Protein AF-A0A7J4LTS8-F1 (afdb_monomer_lite)

Sequence (74 aa):
MENSYKGHDIEMMFTKIIGKLERIEEKLDETSYPPEETLKPDFVERIKTAEKEILKGSCVAFDSMDDFLKSVEK

Foldseek 3Di:
DPPVVVVVVVVVVVVVVVVVVVVVVVVVVCVVDPDPVPDDPVVVVVVVVVVVCVVVVNDDDDPDPVSVVVVVPD

pLDDT: mean 81.56, std 12.27, range [49.16, 95.81]

Radius of gyration: 25.33 Å; chains: 1; bounding box: 52×28×64 Å

Secondary structure (DSSP, 8-state):
--HHHHHHHHHHHHHHHHHHHHHHHHHHHHHHS--GGGS-HHHHHHHHHHHHHHHTT-----SSHHHHHHHH--

Structure (mmCIF, N/CA/C/O backbone):
data_AF-A0A7J4LTS8-F1
#
_entry.id   AF-A0A7J4LTS8-F1
#
loop_
_atom_site.group_PDB
_atom_site.id
_atom_site.type_symbol
_atom_site.label_atom_id
_atom_site.label_alt_id
_atom_site.label_comp_id
_atom_site.label_asym_id
_atom_site.label_entity_id
_atom_site.label_seq_id
_atom_site.pdbx_PDB_ins_code
_atom_site.Cartn_x
_atom_site.Cartn_y
_atom_site.Cartn_z
_atom_site.occupancy
_atom_site.B_iso_or_equiv
_atom_site.auth_seq_id
_atom_site.auth_comp_id
_atom_site.auth_asym_id
_atom_site.auth_atom_id
_atom_site.pdbx_PDB_model_num
ATOM 1 N N . MET A 1 1 ? 39.807 11.077 -38.356 1.00 49.16 1 MET A N 1
ATOM 2 C CA . MET A 1 1 ? 38.396 11.362 -38.005 1.00 49.16 1 MET A CA 1
ATOM 3 C C . MET A 1 1 ? 37.596 10.091 -37.665 1.00 49.16 1 MET A C 1
ATOM 5 O O . MET A 1 1 ? 36.382 10.157 -37.612 1.00 49.16 1 MET A O 1
ATOM 9 N N . GLU A 1 2 ? 38.233 8.950 -37.369 1.00 50.41 2 GLU A N 1
ATOM 10 C CA . GLU A 1 2 ? 37.539 7.672 -37.090 1.00 50.41 2 GLU A CA 1
ATOM 11 C C . GLU A 1 2 ? 37.157 7.460 -35.611 1.00 50.41 2 GLU A C 1
ATOM 13 O O . GLU A 1 2 ? 36.178 6.781 -35.317 1.00 50.41 2 GLU A O 1
ATOM 18 N N . ASN A 1 3 ? 37.875 8.076 -34.664 1.00 55.03 3 ASN A N 1
ATOM 19 C CA . ASN A 1 3 ? 37.644 7.852 -33.227 1.00 55.03 3 ASN A CA 1
ATOM 20 C C . ASN A 1 3 ? 36.352 8.485 -32.679 1.00 55.03 3 ASN A C 1
ATOM 22 O O . ASN A 1 3 ? 35.839 8.016 -31.669 1.00 55.03 3 ASN A O 1
ATOM 26 N N . SER A 1 4 ? 35.802 9.508 -33.342 1.00 54.06 4 SER A N 1
ATOM 27 C CA . SER A 1 4 ? 34.564 10.174 -32.902 1.00 54.06 4 SER A CA 1
ATOM 28 C C . SER A 1 4 ? 33.315 9.315 -33.128 1.00 54.06 4 SER A C 1
ATOM 30 O O . SER A 1 4 ? 32.346 9.445 -32.389 1.00 54.06 4 SER A O 1
ATOM 32 N N . TYR A 1 5 ? 33.333 8.427 -34.127 1.00 55.53 5 TYR A N 1
ATOM 33 C CA . TYR A 1 5 ? 32.177 7.600 -34.486 1.00 55.53 5 TYR A CA 1
ATOM 34 C C . TYR A 1 5 ? 32.009 6.395 -33.551 1.00 55.53 5 TYR A C 1
ATOM 36 O O . TYR A 1 5 ? 30.887 5.984 -33.278 1.00 55.53 5 TYR A O 1
ATOM 44 N N . LYS A 1 6 ? 33.112 5.872 -32.995 1.00 60.28 6 LYS A N 1
ATOM 45 C CA . LYS A 1 6 ? 33.077 4.772 -32.016 1.00 60.28 6 LYS A CA 1
ATOM 46 C C . LYS A 1 6 ? 32.502 5.198 -30.663 1.00 60.28 6 LYS A C 1
ATOM 48 O O . LYS A 1 6 ? 31.787 4.418 -30.049 1.00 60.28 6 LYS A O 1
ATOM 53 N N . GLY A 1 7 ? 32.796 6.421 -30.211 1.00 63.75 7 GLY A N 1
ATOM 54 C CA . GLY A 1 7 ? 32.235 6.958 -28.964 1.00 63.75 7 GLY A CA 1
ATOM 55 C C . GLY A 1 7 ? 30.716 7.123 -29.039 1.00 63.75 7 GLY A C 1
ATOM 56 O O . GLY A 1 7 ? 30.005 6.677 -28.147 1.00 63.75 7 GLY A O 1
ATOM 57 N N . HIS A 1 8 ? 30.222 7.652 -30.161 1.00 66.44 8 HIS A N 1
ATOM 58 C CA . HIS A 1 8 ? 28.792 7.856 -30.394 1.00 66.44 8 HIS A CA 1
ATOM 59 C C . HIS A 1 8 ? 28.001 6.534 -30.474 1.00 66.44 8 HIS A C 1
ATOM 61 O O . HIS A 1 8 ? 26.850 6.462 -30.043 1.00 66.44 8 HIS A O 1
ATOM 67 N N . ASP A 1 9 ? 28.600 5.472 -31.019 1.00 81.25 9 ASP A N 1
ATOM 68 C CA . ASP A 1 9 ? 27.955 4.155 -31.116 1.00 81.25 9 ASP A CA 1
ATOM 69 C C . ASP A 1 9 ? 27.862 3.465 -29.741 1.00 81.25 9 ASP A C 1
ATOM 71 O O . ASP A 1 9 ? 26.850 2.854 -29.392 1.00 81.25 9 ASP A O 1
ATOM 75 N N . ILE A 1 10 ? 28.889 3.653 -28.904 1.00 85.06 10 ILE A N 1
ATOM 76 C CA . ILE A 1 10 ? 28.914 3.175 -27.516 1.00 85.06 10 ILE A CA 1
ATOM 77 C C . ILE A 1 10 ? 27.886 3.923 -26.656 1.00 85.06 10 ILE A C 1
ATOM 79 O O . ILE A 1 10 ? 27.139 3.292 -25.910 1.00 85.06 10 ILE A O 1
ATOM 83 N N . GLU A 1 11 ? 27.801 5.249 -26.778 1.00 85.56 11 GLU A N 1
ATOM 84 C CA . GLU A 1 11 ? 26.803 6.055 -26.062 1.00 85.56 11 GLU A CA 1
ATOM 85 C C . GLU A 1 11 ? 25.377 5.634 -26.425 1.00 85.56 11 GLU A C 1
ATOM 87 O O . GLU A 1 11 ? 24.566 5.362 -25.540 1.00 85.56 11 GLU A O 1
ATOM 92 N N . MET A 1 12 ? 25.091 5.467 -27.719 1.00 90.00 12 MET A N 1
ATOM 93 C CA . MET A 1 12 ? 23.786 5.004 -28.192 1.00 90.00 12 MET A CA 1
ATOM 94 C C . MET A 1 12 ? 23.449 3.596 -27.674 1.00 90.00 12 MET A C 1
ATOM 96 O O . MET A 1 12 ? 22.296 3.308 -27.333 1.00 90.00 12 MET A O 1
ATOM 100 N N . MET A 1 13 ? 24.449 2.715 -27.577 1.00 91.19 13 MET A N 1
ATOM 101 C CA . MET A 1 13 ? 24.287 1.390 -26.987 1.00 91.19 13 MET A CA 1
ATOM 102 C C . MET A 1 13 ? 23.941 1.476 -25.495 1.00 91.19 13 MET A C 1
ATOM 104 O O . MET A 1 13 ? 23.010 0.797 -25.057 1.00 91.19 13 MET A O 1
ATOM 108 N N . PHE A 1 14 ? 24.622 2.333 -24.728 1.00 92.38 14 PHE A N 1
ATOM 109 C CA . PHE A 1 14 ? 24.323 2.543 -23.310 1.00 92.38 14 PHE A CA 1
ATOM 110 C C . PHE A 1 14 ? 22.934 3.141 -23.091 1.00 92.38 14 PHE A C 1
ATOM 112 O O . PHE A 1 14 ? 22.182 2.609 -22.277 1.00 92.38 14 PHE A O 1
ATOM 119 N N . THR A 1 15 ? 22.532 4.152 -23.866 1.00 93.75 15 THR A N 1
ATOM 120 C CA . THR A 1 15 ? 21.169 4.707 -23.806 1.00 93.75 15 THR A CA 1
ATOM 121 C C . THR A 1 15 ? 20.116 3.628 -24.058 1.00 93.75 15 THR A C 1
ATOM 123 O O . THR A 1 15 ? 19.107 3.550 -23.359 1.00 93.75 15 THR A O 1
ATOM 126 N N . LYS A 1 16 ? 20.364 2.732 -25.019 1.00 94.50 16 LYS A N 1
ATOM 127 C CA . LYS A 1 16 ? 19.456 1.620 -25.325 1.00 94.50 16 LYS A CA 1
ATOM 128 C C . LYS A 1 16 ? 19.408 0.565 -24.218 1.00 94.50 16 LYS A C 1
ATOM 130 O O . LYS A 1 16 ? 18.371 -0.073 -24.049 1.00 94.50 16 LYS A O 1
ATOM 135 N N . ILE A 1 17 ? 20.512 0.337 -23.507 1.00 94.56 17 ILE A N 1
ATOM 136 C CA . ILE A 1 17 ? 20.555 -0.571 -22.353 1.00 94.56 17 ILE A CA 1
ATOM 137 C C . ILE A 1 17 ? 19.782 0.037 -21.183 1.00 94.56 17 ILE A C 1
ATOM 139 O O . ILE A 1 17 ? 18.925 -0.644 -20.629 1.00 94.56 17 ILE A O 1
ATOM 143 N N . ILE A 1 18 ? 20.020 1.311 -20.865 1.00 95.38 18 ILE A N 1
ATOM 144 C CA . ILE A 1 18 ? 19.327 2.023 -19.783 1.00 95.38 18 ILE A CA 1
ATOM 145 C C . ILE A 1 18 ? 17.814 2.005 -20.021 1.00 95.38 18 ILE A C 1
ATOM 147 O O . ILE A 1 18 ? 17.080 1.499 -19.180 1.00 95.38 18 ILE A O 1
ATOM 151 N N . GLY A 1 19 ? 17.350 2.378 -21.219 1.00 95.81 19 GLY A N 1
ATOM 152 C CA . GLY A 1 19 ? 15.913 2.355 -21.525 1.00 95.81 19 GLY A CA 1
ATOM 153 C C . GLY A 1 19 ? 15.281 0.954 -21.522 1.00 95.81 19 GLY A C 1
ATOM 154 O O . GLY A 1 19 ? 14.063 0.813 -21.426 1.00 95.81 19 GLY A O 1
ATOM 155 N N . LYS A 1 20 ? 16.078 -0.117 -21.639 1.00 95.56 20 LYS A N 1
ATOM 156 C CA . LYS A 1 20 ? 15.585 -1.488 -21.433 1.00 95.56 20 LYS A CA 1
ATOM 157 C C . LYS A 1 20 ? 15.488 -1.847 -19.954 1.00 95.56 20 LYS A C 1
ATOM 159 O O . LYS A 1 20 ? 14.579 -2.592 -19.609 1.00 95.56 20 LYS A O 1
ATOM 164 N N . LEU A 1 21 ? 16.413 -1.365 -19.125 1.00 94.50 21 LEU A N 1
ATOM 165 C CA . LEU A 1 21 ? 16.393 -1.577 -17.678 1.00 94.50 21 LEU A CA 1
ATOM 166 C C . LEU A 1 21 ? 15.207 -0.850 -17.038 1.00 94.50 21 LEU A C 1
ATOM 168 O O . LEU A 1 21 ? 14.464 -1.493 -16.309 1.00 94.50 21 LEU A O 1
ATOM 172 N N . GLU A 1 22 ? 14.954 0.406 -17.416 1.00 92.31 22 GLU A N 1
ATOM 173 C CA . GLU A 1 22 ? 13.793 1.187 -16.949 1.00 92.31 22 GLU A CA 1
ATOM 174 C C . GLU A 1 22 ? 12.468 0.458 -17.232 1.00 92.31 22 GLU A C 1
ATOM 176 O O . GLU A 1 22 ? 11.644 0.270 -16.347 1.00 92.31 22 GLU A O 1
ATOM 181 N N . ARG A 1 23 ? 12.289 -0.084 -18.445 1.00 91.69 23 ARG A N 1
ATOM 182 C CA . ARG A 1 23 ? 11.088 -0.872 -18.789 1.00 91.69 23 ARG A CA 1
ATOM 183 C C . ARG A 1 23 ? 10.959 -2.190 -18.025 1.00 91.69 23 ARG A C 1
ATOM 185 O O . ARG A 1 23 ? 9.864 -2.743 -17.952 1.00 91.69 23 ARG A O 1
ATOM 192 N N . ILE A 1 24 ? 12.073 -2.777 -17.587 1.00 89.38 24 ILE A N 1
ATOM 193 C CA . ILE A 1 24 ? 12.047 -3.992 -16.763 1.00 89.38 24 ILE A CA 1
ATOM 194 C C . ILE A 1 24 ? 11.639 -3.618 -15.340 1.00 89.38 24 ILE A C 1
ATOM 196 O O . ILE A 1 24 ? 10.816 -4.321 -14.769 1.00 89.38 24 ILE A O 1
ATOM 200 N N . GLU A 1 25 ? 12.170 -2.518 -14.809 1.00 85.38 25 GLU A N 1
ATOM 201 C CA . GLU A 1 25 ? 11.797 -1.957 -13.508 1.00 85.38 25 GLU A CA 1
ATOM 202 C C . GLU A 1 25 ? 10.302 -1.616 -13.457 1.00 85.38 25 GLU A C 1
ATOM 204 O O . GLU A 1 25 ? 9.603 -2.162 -12.613 1.00 85.38 25 GLU A O 1
ATOM 209 N N . GLU A 1 26 ? 9.774 -0.881 -14.444 1.00 83.19 26 GLU A N 1
ATOM 210 C CA . GLU A 1 26 ? 8.335 -0.576 -14.546 1.00 83.19 26 GLU A CA 1
ATOM 211 C C . GLU A 1 26 ? 7.467 -1.844 -14.513 1.00 83.19 26 GLU A C 1
ATOM 213 O O . GLU A 1 26 ? 6.483 -1.929 -13.781 1.00 83.19 26 GLU A O 1
ATOM 218 N N . LYS A 1 27 ? 7.850 -2.877 -15.273 1.00 83.25 27 LYS A N 1
ATOM 219 C CA . LYS A 1 27 ? 7.113 -4.148 -15.292 1.00 83.25 27 LYS A CA 1
ATOM 220 C C . LYS A 1 27 ? 7.214 -4.916 -13.982 1.00 83.25 27 LYS A C 1
ATOM 222 O O . LYS A 1 27 ? 6.273 -5.620 -13.626 1.00 83.25 27 LYS A O 1
ATOM 227 N N . LEU A 1 28 ? 8.358 -4.837 -13.304 1.00 79.44 28 LEU A N 1
ATOM 228 C CA . LEU A 1 28 ? 8.541 -5.454 -11.997 1.00 79.44 28 LEU A CA 1
ATOM 229 C C . LEU A 1 28 ? 7.684 -4.749 -10.947 1.00 79.44 28 LEU A C 1
ATOM 231 O O . LEU A 1 28 ? 7.042 -5.448 -10.163 1.00 79.44 28 LEU A O 1
ATOM 235 N N . ASP A 1 29 ? 7.604 -3.421 -10.984 1.00 72.38 29 ASP A N 1
ATOM 236 C CA . ASP A 1 29 ? 6.751 -2.616 -10.109 1.00 72.38 29 ASP A CA 1
ATOM 237 C C . ASP A 1 29 ? 5.266 -2.937 -10.319 1.00 72.38 29 ASP A C 1
ATOM 239 O O . ASP A 1 29 ? 4.560 -3.218 -9.348 1.00 72.38 29 ASP A O 1
ATOM 243 N N . GLU A 1 30 ? 4.813 -3.035 -11.574 1.00 65.62 30 GLU A N 1
ATOM 244 C CA . GLU A 1 30 ? 3.450 -3.473 -11.919 1.00 65.62 30 GLU A CA 1
ATOM 245 C C . GLU A 1 30 ? 3.115 -4.870 -11.363 1.00 65.62 30 GLU A C 1
ATOM 247 O O . GLU A 1 30 ? 1.983 -5.1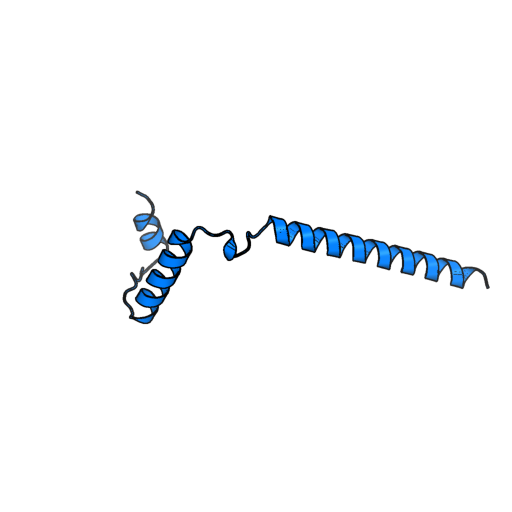26 -10.951 1.00 65.62 30 GLU A O 1
ATOM 252 N N . THR A 1 31 ? 4.084 -5.792 -11.335 1.00 63.41 31 THR A N 1
ATOM 253 C CA . THR A 1 31 ? 3.891 -7.125 -10.734 1.00 63.41 31 THR A CA 1
ATOM 254 C C . THR A 1 31 ? 4.063 -7.171 -9.218 1.00 63.41 31 THR A C 1
ATOM 256 O O . THR A 1 31 ? 3.584 -8.121 -8.596 1.00 63.41 31 THR A O 1
ATOM 259 N N . SER A 1 32 ? 4.749 -6.197 -8.615 1.00 65.44 32 SER A N 1
ATOM 260 C CA . SER A 1 32 ? 5.147 -6.254 -7.201 1.00 65.44 32 SER A CA 1
ATOM 261 C C . SER A 1 32 ? 4.148 -5.584 -6.262 1.00 65.44 32 SER A C 1
ATOM 263 O O . SER A 1 32 ? 4.114 -5.942 -5.085 1.00 65.44 32 SER A O 1
ATOM 265 N N . TYR A 1 33 ? 3.292 -4.686 -6.760 1.00 62.06 33 TYR A N 1
ATOM 266 C CA . TYR A 1 33 ? 2.169 -4.150 -5.993 1.00 62.06 33 TYR A CA 1
ATOM 267 C C . TYR A 1 33 ? 0.881 -4.144 -6.824 1.00 62.06 33 TYR A C 1
ATOM 269 O O . TYR A 1 33 ? 0.794 -3.429 -7.822 1.00 62.06 33 TYR A O 1
ATOM 277 N N . PRO A 1 34 ? -0.146 -4.915 -6.422 1.00 67.69 34 PRO A N 1
ATOM 278 C CA . PRO A 1 34 ? -1.441 -4.854 -7.077 1.00 67.69 34 PRO A CA 1
ATOM 279 C C . PRO A 1 34 ? -2.012 -3.426 -6.974 1.00 67.69 34 PRO A C 1
ATOM 281 O O . PRO A 1 34 ? -1.959 -2.844 -5.886 1.00 67.69 34 PRO A O 1
ATOM 284 N N . PRO A 1 35 ? -2.588 -2.859 -8.051 1.00 71.50 35 PRO A N 1
ATOM 285 C CA . PRO A 1 35 ? -3.295 -1.581 -7.984 1.00 71.50 35 PRO A CA 1
ATOM 286 C C . PRO A 1 35 ? -4.365 -1.598 -6.886 1.00 71.50 35 PRO A C 1
ATOM 288 O O . PRO A 1 35 ? -4.977 -2.640 -6.654 1.00 71.50 35 PRO A O 1
ATOM 291 N N . GLU A 1 36 ? -4.661 -0.466 -6.243 1.00 66.19 36 GLU A N 1
ATOM 292 C CA . GLU A 1 36 ? -5.663 -0.412 -5.159 1.00 66.19 36 GLU A CA 1
ATOM 293 C C . GLU A 1 36 ? -7.033 -0.981 -5.573 1.00 66.19 36 GLU A C 1
ATOM 295 O O . GLU A 1 36 ? -7.725 -1.601 -4.771 1.00 66.19 36 GLU A O 1
ATOM 300 N N . GLU A 1 37 ? -7.392 -0.849 -6.851 1.00 72.12 37 GLU A N 1
ATOM 301 C CA . GLU A 1 37 ? -8.615 -1.384 -7.468 1.00 72.12 37 GLU A CA 1
ATOM 302 C C . GLU A 1 37 ? -8.695 -2.920 -7.449 1.00 72.12 37 GLU A C 1
ATOM 304 O O . GLU A 1 37 ? -9.776 -3.498 -7.547 1.00 72.12 37 GLU A O 1
ATOM 309 N N . THR A 1 38 ? -7.550 -3.591 -7.324 1.00 78.19 38 THR A N 1
ATOM 310 C CA . THR A 1 38 ? -7.456 -5.053 -7.229 1.00 78.19 38 THR A CA 1
ATOM 311 C C . THR A 1 38 ? -7.595 -5.561 -5.794 1.00 78.19 38 THR A C 1
ATOM 313 O O . THR A 1 38 ? -7.747 -6.767 -5.572 1.00 78.19 38 THR A O 1
ATOM 316 N N . LEU A 1 39 ? -7.581 -4.660 -4.806 1.00 79.62 39 LEU A N 1
ATOM 317 C CA . LEU A 1 39 ? -7.860 -5.009 -3.422 1.00 79.62 39 LEU A CA 1
ATOM 318 C C . LEU A 1 39 ? -9.342 -5.357 -3.269 1.00 79.62 39 LEU A C 1
ATOM 320 O O . LEU A 1 39 ? -10.229 -4.714 -3.828 1.00 79.62 39 LEU A O 1
ATOM 324 N N . LYS A 1 40 ? -9.632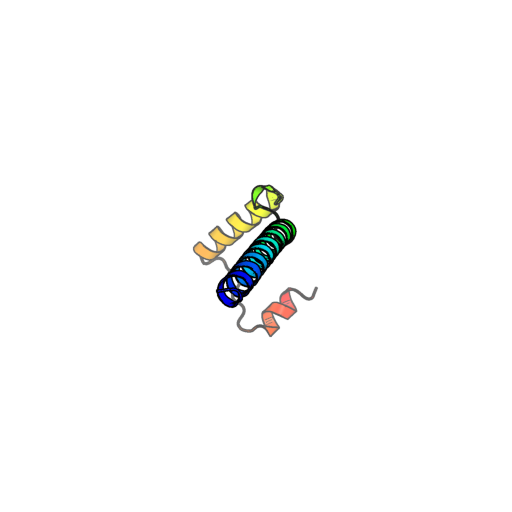 -6.383 -2.463 1.00 86.88 40 LYS A N 1
ATOM 325 C CA . LYS A 1 40 ? -11.019 -6.750 -2.156 1.00 86.88 40 LYS A CA 1
ATOM 326 C C . LYS A 1 40 ? -11.740 -5.552 -1.512 1.00 86.88 40 LYS A C 1
ATOM 328 O O . LYS A 1 40 ? -11.171 -4.969 -0.586 1.00 86.88 40 LYS A O 1
ATOM 333 N N . PRO A 1 41 ? -12.986 -5.227 -1.904 1.00 87.06 41 PRO A N 1
ATOM 334 C CA . PRO A 1 41 ? -13.735 -4.110 -1.320 1.00 87.06 41 PRO A CA 1
ATOM 335 C C . PRO A 1 41 ? -13.775 -4.139 0.215 1.00 87.06 41 PRO A C 1
ATOM 337 O O . PRO A 1 41 ? -13.491 -3.131 0.860 1.00 87.06 41 PRO A O 1
ATOM 340 N N . ASP A 1 42 ? -13.992 -5.319 0.800 1.00 88.88 42 ASP A N 1
ATOM 341 C CA . ASP A 1 42 ? -14.018 -5.525 2.254 1.00 88.88 42 ASP A CA 1
ATOM 342 C C . ASP A 1 42 ? -12.677 -5.190 2.930 1.00 88.88 42 ASP A C 1
ATOM 344 O O . ASP A 1 42 ? -12.633 -4.738 4.073 1.00 88.88 42 ASP A O 1
ATOM 348 N N . PHE A 1 43 ? -11.554 -5.414 2.240 1.00 87.12 43 PHE A N 1
ATOM 349 C CA . PHE A 1 43 ? -10.230 -5.059 2.752 1.00 87.12 43 PHE A CA 1
ATOM 350 C C . PHE A 1 43 ? -10.063 -3.538 2.811 1.00 87.12 43 PHE A C 1
ATOM 352 O O . PHE A 1 43 ? -9.635 -3.004 3.834 1.00 87.12 43 PHE A O 1
ATOM 359 N N . VAL A 1 44 ? -10.479 -2.839 1.753 1.00 87.50 44 VAL A N 1
ATOM 360 C CA . VAL A 1 44 ? -10.455 -1.372 1.688 1.00 87.50 44 VAL A CA 1
ATOM 361 C C . VAL A 1 44 ? -11.364 -0.762 2.761 1.00 87.50 44 VAL A C 1
ATOM 363 O O . VAL A 1 44 ? -10.985 0.205 3.423 1.00 87.50 44 VAL A O 1
ATOM 366 N N . GLU A 1 45 ? -12.550 -1.333 2.983 1.00 90.00 45 GLU A N 1
ATOM 367 C CA . GLU A 1 45 ? -13.479 -0.877 4.022 1.00 90.00 45 GLU A CA 1
ATOM 368 C C . GLU A 1 45 ? -12.910 -1.054 5.438 1.00 90.00 45 GLU A C 1
ATOM 370 O O . GLU A 1 45 ? -13.016 -0.146 6.271 1.00 90.00 45 GLU A O 1
ATOM 375 N N . ARG A 1 46 ? -12.246 -2.186 5.706 1.00 90.56 46 ARG A N 1
ATOM 376 C CA . ARG A 1 46 ? -11.567 -2.436 6.986 1.00 90.56 46 ARG A CA 1
ATOM 377 C C . ARG A 1 46 ? -10.465 -1.418 7.258 1.00 90.56 46 ARG A C 1
ATOM 379 O O . ARG A 1 46 ? -10.399 -0.911 8.375 1.00 90.56 46 ARG A O 1
ATOM 386 N N . ILE A 1 47 ? -9.648 -1.085 6.256 1.00 89.12 47 ILE A N 1
ATOM 387 C CA . ILE A 1 47 ? -8.604 -0.057 6.401 1.00 89.12 47 ILE A CA 1
ATOM 388 C C . ILE A 1 47 ? -9.232 1.301 6.713 1.00 89.12 47 ILE A C 1
ATOM 390 O O . ILE A 1 47 ? -8.892 1.907 7.725 1.00 89.12 47 ILE A O 1
ATOM 394 N N . LYS A 1 48 ? -10.220 1.742 5.924 1.00 89.94 48 LYS A N 1
ATOM 395 C CA . LYS A 1 48 ? -10.913 3.024 6.155 1.00 89.94 48 LYS A CA 1
ATOM 396 C C . LYS A 1 48 ? -11.573 3.105 7.532 1.00 89.94 48 LYS A C 1
ATOM 398 O O . LYS A 1 48 ? -11.694 4.187 8.107 1.00 89.94 48 LYS A O 1
ATOM 403 N N . THR A 1 49 ? -12.050 1.978 8.052 1.00 90.88 49 THR A N 1
ATOM 404 C CA . THR A 1 49 ? -12.625 1.903 9.400 1.00 90.88 49 THR A CA 1
ATOM 405 C C . THR A 1 49 ? -11.540 2.061 10.460 1.00 90.88 49 THR A C 1
ATOM 407 O O . THR A 1 49 ? -11.678 2.923 11.326 1.00 90.88 49 THR A O 1
ATOM 410 N N . ALA A 1 50 ? -10.431 1.327 10.338 1.00 88.31 50 ALA A N 1
ATOM 411 C CA . ALA A 1 50 ? -9.292 1.441 11.246 1.00 88.31 50 ALA A CA 1
ATOM 412 C C . ALA A 1 50 ? -8.695 2.862 11.253 1.00 88.31 50 ALA A C 1
ATOM 414 O O . ALA A 1 50 ? -8.431 3.413 12.317 1.00 88.31 50 ALA A O 1
ATOM 415 N N . GLU A 1 51 ? -8.561 3.509 10.091 1.00 90.38 51 GLU A N 1
ATOM 416 C CA . GLU A 1 51 ? -8.109 4.905 9.991 1.00 90.38 51 GLU A CA 1
ATOM 417 C C . GLU A 1 51 ? -9.018 5.864 10.769 1.00 90.38 51 GLU A C 1
ATOM 419 O O . GLU A 1 51 ? -8.544 6.720 11.518 1.00 90.38 51 GLU A O 1
ATOM 424 N N . LYS A 1 52 ? -10.342 5.704 10.639 1.00 91.06 52 LYS A N 1
ATOM 425 C CA . LYS A 1 52 ? -11.313 6.505 11.398 1.00 91.06 52 LYS A CA 1
ATOM 426 C C . LYS A 1 52 ? -11.217 6.253 12.899 1.00 91.06 52 LYS A C 1
ATOM 428 O O . LYS A 1 52 ? -11.419 7.187 13.670 1.00 91.06 52 LYS A O 1
ATOM 433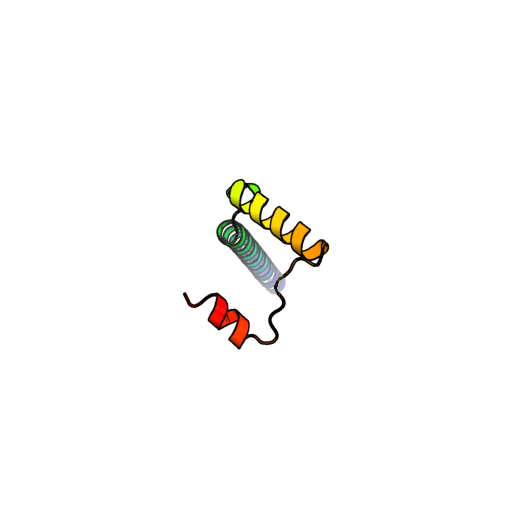 N N . GLU A 1 53 ? -10.964 5.020 13.321 1.00 89.50 53 GLU A N 1
ATOM 434 C CA . GLU A 1 53 ? -10.789 4.670 14.734 1.00 89.50 53 GLU A CA 1
ATOM 435 C C . GLU A 1 53 ? -9.508 5.280 15.309 1.00 89.50 53 GLU A C 1
ATOM 437 O O . GLU A 1 53 ? -9.562 5.901 16.371 1.00 89.50 53 GLU A O 1
ATOM 442 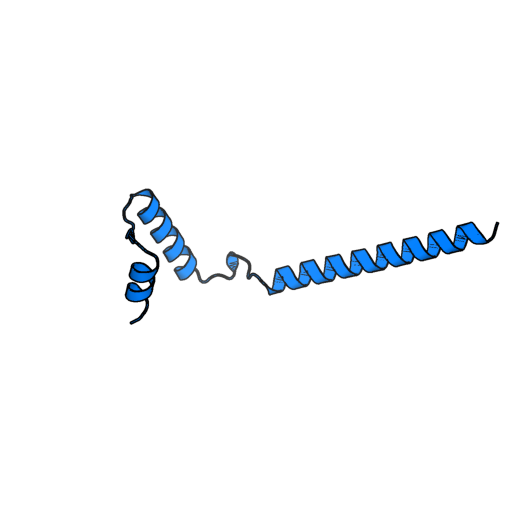N N . ILE A 1 54 ? -8.398 5.227 14.567 1.00 86.69 54 ILE A N 1
ATOM 443 C CA . ILE A 1 54 ? -7.129 5.876 14.930 1.00 86.69 54 ILE A CA 1
ATOM 444 C C . ILE A 1 54 ? -7.316 7.390 15.068 1.00 86.69 54 ILE A C 1
ATOM 446 O O . ILE A 1 54 ? -6.925 7.965 16.082 1.00 86.69 54 ILE A O 1
ATOM 450 N N . LEU A 1 55 ? -7.973 8.042 14.100 1.00 87.69 55 LEU A N 1
ATOM 451 C CA . LEU A 1 55 ? -8.254 9.484 14.157 1.00 87.69 55 LEU A CA 1
ATOM 452 C C . LEU A 1 55 ? -9.134 9.877 15.351 1.00 87.69 55 LEU A C 1
ATOM 454 O O . LEU A 1 55 ? -9.034 10.993 15.854 1.00 87.69 55 LEU A O 1
ATOM 458 N N . LYS A 1 56 ? -9.993 8.967 15.817 1.00 89.94 56 LYS A N 1
ATOM 459 C CA . LYS A 1 56 ? -10.825 9.158 17.014 1.00 89.94 56 LYS A CA 1
ATOM 460 C C . LYS A 1 56 ? -10.080 8.864 18.321 1.00 89.94 56 LYS A C 1
ATOM 462 O O . LYS A 1 56 ? -10.685 8.982 19.382 1.00 89.94 56 LYS A O 1
ATOM 467 N N . GLY A 1 57 ? -8.809 8.460 18.262 1.00 83.44 57 GLY A N 1
ATOM 468 C CA . GLY A 1 57 ? -8.039 8.012 19.426 1.00 83.44 57 GLY A CA 1
ATOM 469 C C . GLY A 1 57 ? -8.481 6.650 19.968 1.00 83.44 57 GLY A C 1
ATOM 470 O O . GLY A 1 57 ? -8.103 6.278 21.073 1.00 83.44 57 GLY A O 1
ATOM 471 N N . SER A 1 58 ? -9.282 5.903 19.206 1.00 79.88 58 SER A N 1
ATOM 472 C CA . SER A 1 58 ? -9.728 4.549 19.535 1.00 79.88 58 SER A CA 1
ATOM 473 C C . SER A 1 58 ? -8.737 3.527 18.977 1.00 79.88 58 SER A C 1
ATOM 475 O O . SER A 1 58 ? -9.096 2.673 18.168 1.00 79.88 58 SER A O 1
ATOM 477 N N . CYS A 1 59 ? -7.471 3.638 19.375 1.00 78.62 59 CYS A N 1
ATOM 478 C CA . CYS A 1 59 ? -6.428 2.680 19.032 1.00 78.62 59 CYS A CA 1
ATOM 479 C C . CYS A 1 59 ? -5.901 1.991 20.292 1.00 78.62 59 CYS A C 1
ATOM 481 O O . CYS A 1 59 ? -5.849 2.573 21.376 1.00 78.62 59 CYS A O 1
ATOM 483 N N . VAL A 1 60 ? -5.510 0.727 20.144 1.00 81.94 60 VAL A N 1
ATOM 484 C CA . VAL A 1 60 ? -4.782 0.013 21.191 1.00 81.94 60 VAL A CA 1
ATOM 485 C C . VAL A 1 60 ? -3.335 0.480 21.117 1.00 81.94 60 VAL A C 1
ATOM 487 O O . VAL A 1 60 ? -2.636 0.193 20.146 1.00 81.94 60 VAL A O 1
ATOM 490 N N . ALA A 1 61 ? -2.909 1.244 22.117 1.00 81.8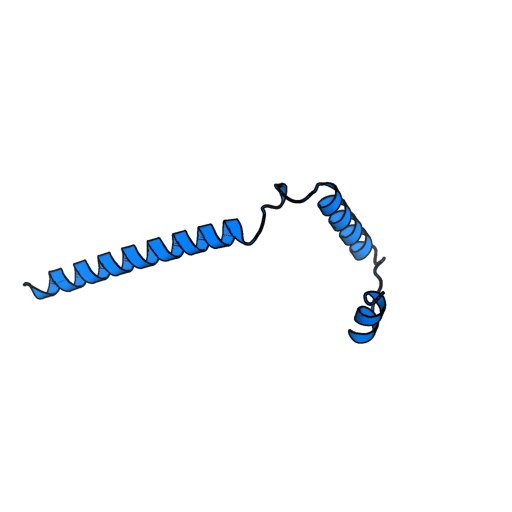1 61 ALA A N 1
ATOM 491 C CA . ALA A 1 61 ? -1.501 1.543 22.311 1.00 81.81 61 ALA A CA 1
ATOM 492 C C . ALA A 1 61 ? -0.831 0.334 22.971 1.00 81.81 61 ALA A C 1
ATOM 494 O O . ALA A 1 61 ? -1.371 -0.241 23.916 1.00 81.81 61 ALA A O 1
ATOM 495 N N . PHE A 1 62 ? 0.337 -0.037 22.463 1.00 87.31 62 PHE A N 1
ATOM 496 C CA . PHE A 1 62 ? 1.206 -1.018 23.096 1.00 87.31 62 PHE A CA 1
ATOM 497 C C . PHE A 1 62 ? 2.406 -0.281 23.676 1.00 87.31 62 PHE A C 1
ATOM 499 O O . PHE A 1 62 ? 2.995 0.567 23.003 1.00 87.31 62 PHE A O 1
ATOM 506 N N . ASP A 1 63 ? 2.765 -0.613 24.911 1.00 87.88 63 ASP A N 1
ATOM 507 C CA . ASP A 1 63 ? 3.888 0.019 25.605 1.00 87.88 63 ASP A CA 1
ATOM 508 C C . ASP A 1 63 ? 5.244 -0.481 25.075 1.00 87.88 63 ASP A C 1
ATOM 510 O O . ASP A 1 63 ? 6.263 0.200 25.206 1.00 87.88 63 ASP A O 1
ATOM 514 N N . SER A 1 64 ? 5.267 -1.658 24.438 1.00 90.81 64 SER A N 1
ATOM 515 C CA . SER A 1 64 ? 6.462 -2.247 23.837 1.00 90.81 64 SER A CA 1
ATOM 516 C C . SER A 1 64 ? 6.145 -3.120 22.616 1.00 90.81 64 SER A C 1
ATOM 518 O O . SER A 1 64 ? 5.018 -3.582 22.419 1.00 90.81 64 SER A O 1
ATOM 520 N N . MET A 1 65 ? 7.172 -3.384 21.800 1.00 87.75 65 MET A N 1
ATOM 521 C CA . MET A 1 65 ? 7.079 -4.340 20.691 1.00 87.75 65 MET A CA 1
ATOM 522 C C . MET A 1 65 ? 6.751 -5.756 21.193 1.00 87.75 65 MET A C 1
ATOM 524 O O . MET A 1 65 ? 5.982 -6.467 20.553 1.00 87.75 65 MET A O 1
ATOM 528 N N . ASP A 1 66 ? 7.276 -6.153 22.354 1.00 90.81 66 ASP A N 1
ATOM 529 C CA . ASP A 1 66 ? 7.017 -7.476 22.932 1.00 90.81 66 ASP A CA 1
ATOM 530 C C . ASP A 1 66 ? 5.540 -7.655 23.317 1.00 90.81 66 ASP A C 1
ATOM 532 O O . ASP A 1 66 ? 4.978 -8.736 23.140 1.00 90.81 66 ASP A O 1
ATOM 536 N N . ASP A 1 67 ? 4.887 -6.597 23.810 1.00 88.69 67 ASP A N 1
ATOM 537 C CA . ASP A 1 67 ? 3.455 -6.620 24.142 1.00 88.69 67 ASP A CA 1
ATOM 538 C C . ASP A 1 67 ? 2.583 -6.714 22.889 1.00 88.69 67 ASP A C 1
ATOM 540 O O . ASP A 1 67 ? 1.583 -7.436 22.875 1.00 88.69 67 ASP A O 1
ATOM 544 N N . PHE A 1 68 ? 2.996 -6.042 21.812 1.00 89.38 68 PHE A N 1
ATOM 545 C CA . PHE A 1 68 ? 2.362 -6.200 20.510 1.00 89.38 68 PHE A CA 1
ATOM 546 C C . PHE A 1 68 ? 2.487 -7.643 20.009 1.00 89.38 68 PHE A C 1
ATOM 548 O O . PHE A 1 68 ? 1.469 -8.253 19.683 1.00 89.38 68 PHE A O 1
ATOM 555 N N . LEU A 1 69 ? 3.695 -8.217 19.997 1.00 91.12 69 LEU A N 1
ATOM 556 C CA . LEU A 1 69 ? 3.939 -9.570 19.483 1.00 91.12 69 LEU A CA 1
ATOM 557 C C . LEU A 1 69 ? 3.146 -10.637 20.254 1.00 91.12 69 LEU A C 1
ATOM 559 O O . LEU A 1 69 ? 2.495 -11.479 19.638 1.00 91.12 69 LEU A O 1
ATOM 563 N N . LYS A 1 70 ? 3.064 -10.534 21.585 1.00 89.25 70 LYS A N 1
ATOM 564 C CA . LYS A 1 70 ? 2.214 -11.420 22.405 1.00 89.25 70 LYS A CA 1
ATOM 565 C C . LYS A 1 70 ? 0.724 -11.320 22.076 1.00 89.25 70 LYS A C 1
ATOM 567 O O . LYS A 1 70 ? -0.013 -12.275 22.293 1.00 89.25 70 LYS A O 1
ATOM 572 N N . SER A 1 71 ? 0.254 -10.170 21.593 1.00 86.19 71 SER A N 1
ATOM 573 C CA . SER A 1 71 ? -1.157 -9.989 21.230 1.00 86.19 71 SER A CA 1
ATOM 574 C C . SER A 1 71 ? -1.534 -10.677 19.910 1.00 86.19 71 SER A C 1
ATOM 576 O O . SER A 1 71 ? -2.703 -11.015 19.710 1.00 86.19 71 SER A O 1
ATOM 578 N N . VAL A 1 72 ? -0.552 -10.892 19.023 1.00 83.12 72 VAL A N 1
ATOM 579 C CA . VAL A 1 72 ? -0.730 -11.533 17.708 1.00 83.12 72 VAL A CA 1
ATOM 580 C C . VAL A 1 72 ? -0.334 -13.010 17.693 1.00 83.12 72 VAL A C 1
ATOM 582 O O . VAL A 1 72 ? -0.874 -13.759 16.879 1.00 83.12 72 VAL A O 1
ATOM 585 N N . GLU A 1 73 ? 0.541 -13.449 18.600 1.00 76.56 73 GLU A N 1
ATOM 586 C CA .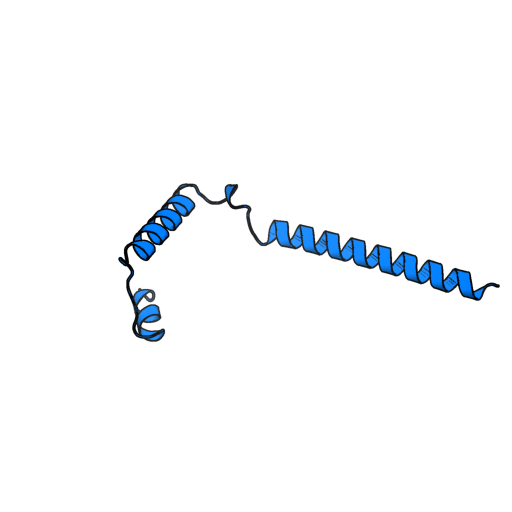 GLU A 1 73 ? 0.829 -14.864 18.863 1.00 76.56 73 GLU A CA 1
ATOM 587 C C . GLU A 1 73 ? -0.359 -15.530 19.588 1.00 76.56 73 GLU A C 1
ATOM 589 O O . GLU A 1 73 ? -0.373 -15.676 20.810 1.00 76.56 73 GLU A O 1
ATOM 594 N N . LYS A 1 74 ? -1.396 -15.900 18.828 1.00 56.72 74 LYS A N 1
ATOM 595 C CA . LYS A 1 74 ? -2.467 -16.808 19.273 1.00 56.72 74 LYS A CA 1
ATOM 596 C C . LYS A 1 74 ? -2.153 -18.261 18.950 1.00 56.72 74 LYS A C 1
ATOM 598 O O . LYS A 1 74 ? -1.693 -18.520 17.817 1.00 56.72 74 LYS A O 1
#